Protein AF-A0A971NL14-F1 (afdb_monomer_lite)

Radius of gyration: 22.17 Å; chains: 1; bounding box: 62×52×53 Å

Foldseek 3Di:
DEEDQEPQSLVVLLVQQQVQAQDPVNLVVCVVVVVDDPVVSVLRNLEGPDAAEYAYLADRHPQDDPPPCVVSVVSCVSHVHHYFHNKAWDDDDQFKTKIKGWDDDDPVLVVVCVVPVDHDDTDIDIDMGGHNDYHYPRFDAAACPVVVVCVPPPDDDDDAEVNVPPHDPVRRVVRVVVVVVVD

Structure (mmCIF, N/CA/C/O backbone):
data_AF-A0A971NL14-F1
#
_entry.id   AF-A0A971NL14-F1
#
loop_
_atom_site.group_PDB
_atom_site.id
_atom_site.type_symbol
_atom_site.label_atom_id
_atom_site.label_alt_id
_atom_site.label_comp_id
_atom_site.label_asym_id
_atom_site.label_entity_id
_atom_site.label_seq_id
_atom_site.pdbx_PDB_ins_code
_atom_site.Cartn_x
_atom_site.Cartn_y
_atom_site.Cartn_z
_atom_site.occupancy
_atom_site.B_iso_or_equiv
_atom_site.auth_seq_id
_atom_site.auth_comp_id
_atom_site.auth_asym_id
_atom_site.auth_atom_id
_atom_site.pdbx_PDB_model_num
ATOM 1 N N . LEU A 1 1 ? -2.026 1.172 -10.550 1.00 96.62 1 LEU A N 1
ATOM 2 C CA . LEU A 1 1 ? -1.479 2.117 -9.548 1.00 96.62 1 LEU A CA 1
ATOM 3 C C . LEU A 1 1 ? -2.167 1.881 -8.210 1.00 96.62 1 LEU A C 1
ATOM 5 O O . LEU A 1 1 ? -3.388 1.822 -8.180 1.00 96.62 1 LEU A O 1
ATOM 9 N N . VAL A 1 2 ? -1.407 1.748 -7.126 1.00 98.25 2 VAL A N 1
ATOM 10 C CA . VAL A 1 2 ? -1.927 1.683 -5.753 1.00 98.25 2 VAL A CA 1
ATOM 11 C C . VAL A 1 2 ? -1.755 3.055 -5.099 1.00 98.25 2 VAL A C 1
ATOM 13 O O . VAL A 1 2 ? -0.657 3.611 -5.122 1.00 98.25 2 VAL A O 1
ATOM 16 N N . ILE A 1 3 ? -2.834 3.616 -4.555 1.00 97.94 3 ILE A N 1
ATOM 17 C CA . ILE A 1 3 ? -2.839 4.897 -3.840 1.00 97.94 3 ILE A CA 1
ATOM 18 C C . ILE A 1 3 ? -2.920 4.603 -2.344 1.00 97.94 3 ILE A C 1
ATOM 20 O O . ILE A 1 3 ? -3.871 3.976 -1.896 1.00 97.94 3 ILE A O 1
ATOM 24 N N . GLY A 1 4 ? -1.947 5.082 -1.580 1.00 97.56 4 GLY A N 1
ATOM 25 C CA . GLY A 1 4 ? -1.701 4.689 -0.198 1.00 97.56 4 GLY A CA 1
ATOM 26 C C . GLY A 1 4 ? -0.532 3.711 -0.135 1.00 97.56 4 GLY A C 1
ATOM 27 O O . GLY A 1 4 ? -0.540 2.656 -0.760 1.00 97.56 4 GLY A O 1
ATOM 28 N N . GLY A 1 5 ? 0.502 4.084 0.605 1.00 97.12 5 GLY A N 1
ATOM 29 C CA . GLY A 1 5 ? 1.757 3.363 0.787 1.00 97.12 5 GLY A CA 1
ATOM 30 C C . GLY A 1 5 ? 1.994 2.949 2.235 1.00 97.12 5 GLY A C 1
ATOM 31 O O . GLY A 1 5 ? 3.132 2.648 2.595 1.00 97.12 5 GLY A O 1
ATOM 32 N N . GLY A 1 6 ? 0.946 2.914 3.060 1.00 96.12 6 GLY A N 1
ATOM 33 C CA . GLY A 1 6 ? 0.963 2.227 4.352 1.00 96.12 6 GLY A CA 1
ATOM 34 C C . GLY A 1 6 ? 0.987 0.696 4.208 1.00 96.12 6 GLY A C 1
ATOM 35 O O . GLY A 1 6 ? 1.157 0.193 3.091 1.00 96.12 6 GLY A O 1
ATOM 36 N N . PRO A 1 7 ? 0.802 -0.064 5.306 1.00 95.75 7 PRO A N 1
ATOM 37 C CA . PRO A 1 7 ? 0.858 -1.526 5.284 1.00 95.75 7 PRO A CA 1
ATOM 38 C C . PRO A 1 7 ? -0.058 -2.159 4.237 1.00 95.75 7 PRO A C 1
ATOM 40 O O . PRO A 1 7 ? 0.424 -2.856 3.346 1.00 95.75 7 PRO A O 1
ATOM 43 N N . VAL A 1 8 ? -1.344 -1.795 4.253 1.00 96.75 8 VAL A N 1
ATOM 44 C CA . VAL A 1 8 ? -2.355 -2.315 3.318 1.00 96.75 8 VAL A CA 1
ATOM 45 C C . VAL A 1 8 ? -1.966 -2.058 1.863 1.00 96.75 8 VAL A C 1
ATOM 47 O O . VAL A 1 8 ? -2.035 -2.960 1.033 1.00 96.75 8 VAL A O 1
ATOM 50 N N . GLY A 1 9 ? -1.528 -0.843 1.530 1.00 98.00 9 GLY A N 1
ATOM 51 C CA . GLY A 1 9 ? -1.143 -0.499 0.162 1.00 98.00 9 GLY A CA 1
ATOM 52 C C . GLY A 1 9 ? 0.118 -1.224 -0.311 1.00 98.00 9 GLY A C 1
ATOM 53 O O . GLY A 1 9 ? 0.180 -1.697 -1.446 1.00 98.00 9 GLY A O 1
ATOM 54 N N . CYS A 1 10 ? 1.104 -1.376 0.573 1.00 98.12 10 CYS A N 1
ATOM 55 C CA . CYS A 1 10 ? 2.331 -2.112 0.286 1.00 98.12 10 CYS A CA 1
ATOM 56 C C . CYS A 1 10 ? 2.077 -3.616 0.088 1.00 98.12 10 CYS A C 1
ATOM 58 O O . CYS A 1 10 ? 2.583 -4.196 -0.872 1.00 98.12 10 CYS A O 1
ATOM 60 N N . GLU A 1 11 ? 1.264 -4.234 0.945 1.00 97.75 11 GLU A N 1
ATOM 61 C CA . GLU A 1 11 ? 0.856 -5.640 0.824 1.00 97.75 11 GLU A CA 1
ATOM 62 C C . GLU A 1 11 ? -0.023 -5.870 -0.405 1.00 97.75 11 GLU A C 1
ATOM 64 O O . GLU A 1 11 ? 0.167 -6.845 -1.127 1.00 97.75 1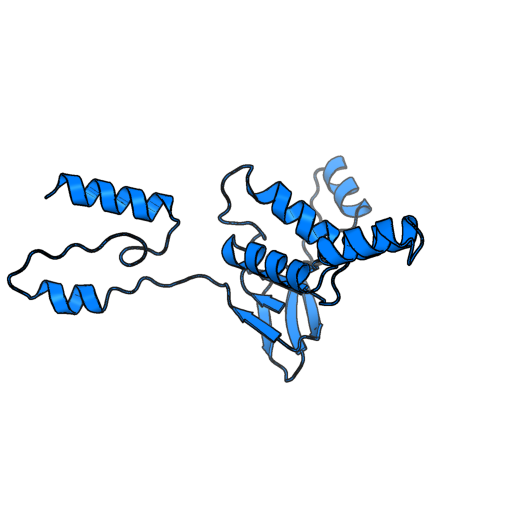1 GLU A O 1
ATOM 69 N N . THR A 1 12 ? -0.922 -4.933 -0.717 1.00 98.25 12 THR A N 1
ATOM 70 C CA . THR A 1 12 ? -1.730 -4.992 -1.941 1.00 98.25 12 THR A CA 1
ATOM 71 C C . THR A 1 12 ? -0.843 -4.942 -3.181 1.00 98.25 12 THR A C 1
ATOM 73 O O . THR A 1 12 ? -1.029 -5.724 -4.112 1.00 98.25 12 THR A O 1
ATOM 76 N N . ALA A 1 13 ? 0.163 -4.065 -3.205 1.00 98.25 13 ALA A N 1
ATOM 77 C CA . ALA A 1 13 ? 1.120 -4.018 -4.304 1.00 98.25 13 ALA A CA 1
ATOM 78 C C . ALA A 1 13 ? 1.925 -5.322 -4.425 1.00 98.25 13 ALA A C 1
ATOM 80 O O . ALA A 1 13 ? 2.097 -5.814 -5.539 1.00 98.25 13 ALA A O 1
ATOM 81 N N . GLN A 1 14 ? 2.371 -5.897 -3.300 1.00 97.50 14 GLN A N 1
ATOM 82 C CA . GLN A 1 14 ? 3.078 -7.181 -3.272 1.00 97.50 14 GLN A CA 1
ATOM 83 C C . GLN A 1 14 ? 2.195 -8.320 -3.798 1.00 97.50 14 GLN A C 1
ATOM 85 O O . GLN A 1 14 ? 2.627 -9.116 -4.629 1.00 97.50 14 GLN A O 1
ATOM 90 N N . TYR A 1 15 ? 0.936 -8.364 -3.366 1.00 97.31 15 TYR A N 1
ATOM 91 C CA . TYR A 1 15 ? -0.046 -9.326 -3.847 1.00 97.31 15 TYR A CA 1
ATOM 92 C C . TYR A 1 15 ? -0.224 -9.232 -5.366 1.00 97.31 15 TYR A C 1
ATOM 94 O O . TYR A 1 15 ? -0.143 -10.244 -6.057 1.00 97.31 15 TYR A O 1
ATOM 102 N N . LEU A 1 16 ? -0.401 -8.019 -5.902 1.00 97.06 16 LEU A N 1
ATOM 103 C CA . LEU A 1 16 ? -0.583 -7.806 -7.339 1.00 97.06 16 LEU A CA 1
ATOM 104 C C . LEU A 1 16 ? 0.626 -8.268 -8.158 1.00 97.06 16 LEU A C 1
ATOM 106 O O . LEU A 1 16 ? 0.442 -8.860 -9.221 1.00 97.06 16 LEU A O 1
ATOM 110 N N . VAL A 1 17 ? 1.855 -8.014 -7.691 1.00 96.44 17 VAL A N 1
ATOM 111 C CA . VAL A 1 17 ? 3.042 -8.486 -8.422 1.00 96.44 17 VAL A CA 1
ATOM 112 C C . VAL A 1 17 ? 3.199 -10.000 -8.346 1.00 96.44 17 VAL A C 1
ATOM 114 O O . VAL A 1 17 ? 3.565 -10.592 -9.357 1.00 96.44 17 VAL A O 1
ATOM 117 N N . HIS A 1 18 ? 2.871 -10.622 -7.208 1.00 94.38 18 HIS A N 1
ATOM 118 C CA . HIS A 1 18 ? 2.909 -12.076 -7.020 1.00 94.38 18 HIS A CA 1
ATOM 119 C C . HIS A 1 18 ? 1.869 -12.816 -7.848 1.00 94.38 18 HIS A C 1
ATOM 121 O O . HIS A 1 18 ? 2.182 -13.845 -8.439 1.00 94.38 18 HIS A O 1
ATOM 127 N N . GLU A 1 19 ? 0.648 -12.291 -7.914 1.00 94.38 19 GLU A N 1
ATOM 128 C CA . GLU A 1 19 ? -0.429 -12.873 -8.717 1.00 94.38 19 GLU A CA 1
ATOM 129 C C . GLU A 1 19 ? -0.053 -12.926 -10.201 1.00 94.38 19 GLU A C 1
ATOM 131 O O . GLU A 1 19 ? -0.384 -13.882 -10.894 1.00 94.38 19 GLU A O 1
ATOM 136 N N . ALA A 1 20 ? 0.717 -11.941 -10.664 1.00 92.62 20 ALA A N 1
ATOM 137 C CA . ALA A 1 20 ? 1.246 -11.887 -12.018 1.00 92.62 20 ALA A CA 1
ATOM 138 C C . ALA A 1 20 ? 2.721 -12.310 -12.130 1.00 92.62 20 ALA A C 1
ATOM 140 O O . ALA A 1 20 ? 3.373 -11.955 -13.111 1.00 92.62 20 ALA A O 1
ATOM 141 N N . ALA A 1 21 ? 3.271 -13.027 -11.151 1.00 93.25 21 ALA A N 1
ATOM 142 C CA . ALA A 1 21 ? 4.599 -13.631 -11.239 1.00 93.25 21 ALA A CA 1
ATOM 143 C C . ALA A 1 21 ? 4.493 -15.120 -11.602 1.00 93.25 21 ALA A C 1
ATOM 145 O O . ALA A 1 21 ? 3.413 -15.715 -11.610 1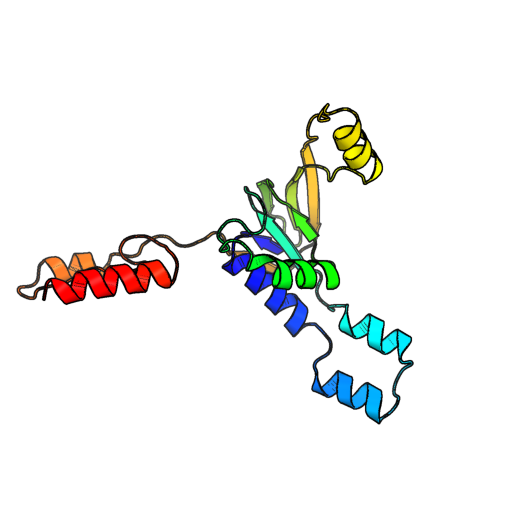.00 93.25 21 ALA A O 1
ATOM 146 N N . VAL A 1 22 ? 5.630 -15.749 -11.904 1.00 92.69 22 VAL A N 1
ATOM 147 C CA . VAL A 1 22 ? 5.679 -17.203 -12.092 1.00 92.69 22 VAL A CA 1
ATOM 148 C C . VAL A 1 22 ? 5.310 -17.904 -10.784 1.00 92.69 22 VAL A C 1
ATOM 150 O O . VAL A 1 22 ? 5.938 -17.681 -9.749 1.00 92.69 22 VAL A O 1
ATOM 153 N N . SER A 1 23 ? 4.301 -18.775 -10.832 1.00 91.31 23 SER A N 1
ATOM 154 C CA . SER A 1 23 ? 3.868 -19.537 -9.661 1.00 91.31 23 SER A CA 1
ATOM 155 C C . SER A 1 23 ? 4.901 -20.603 -9.260 1.00 91.31 23 SER A C 1
ATOM 157 O O . SER A 1 23 ? 5.657 -21.085 -10.111 1.00 91.31 23 SER A O 1
ATOM 159 N N . PRO A 1 24 ? 4.921 -21.036 -7.984 1.00 92.00 24 PRO A N 1
ATOM 160 C CA . PRO A 1 24 ? 5.844 -22.073 -7.521 1.00 92.00 24 PRO A CA 1
ATOM 161 C C . PRO A 1 24 ? 5.771 -23.380 -8.327 1.00 92.00 24 PRO A C 1
ATOM 163 O O . PRO A 1 24 ? 6.807 -23.973 -8.625 1.00 92.00 24 PRO A O 1
ATOM 166 N N . ASP A 1 25 ? 4.569 -23.799 -8.732 1.00 94.00 25 ASP A N 1
ATOM 167 C CA . ASP A 1 25 ? 4.369 -25.025 -9.512 1.00 94.00 25 ASP A CA 1
ATOM 168 C C . ASP A 1 25 ? 4.918 -24.895 -10.935 1.00 94.00 25 ASP A C 1
ATOM 170 O O . ASP A 1 25 ? 5.571 -25.811 -11.438 1.00 94.00 25 ASP A O 1
ATOM 174 N N . VAL A 1 26 ? 4.714 -23.737 -11.577 1.00 92.50 26 VAL A N 1
ATOM 175 C CA . VAL A 1 26 ? 5.291 -23.460 -12.900 1.00 92.50 26 VAL A CA 1
ATOM 176 C C . VAL A 1 26 ? 6.810 -23.394 -12.799 1.00 92.50 26 VAL A C 1
ATOM 178 O O . VAL A 1 26 ? 7.498 -24.001 -13.613 1.00 92.50 26 VAL A O 1
ATOM 181 N N . PHE A 1 27 ? 7.355 -22.749 -11.770 1.00 93.19 27 PHE A N 1
ATOM 182 C CA . PHE A 1 27 ? 8.796 -22.720 -11.529 1.00 93.19 27 PHE A CA 1
ATOM 183 C C . PHE A 1 27 ? 9.385 -24.132 -11.353 1.00 93.19 27 PHE A C 1
ATOM 185 O O . PHE A 1 27 ? 10.375 -24.481 -12.002 1.00 93.19 27 PHE A O 1
ATOM 192 N N . ALA A 1 28 ? 8.751 -24.981 -10.536 1.00 94.12 28 ALA A N 1
ATOM 193 C CA . ALA A 1 28 ? 9.161 -26.372 -10.351 1.00 94.12 28 ALA A CA 1
ATOM 194 C C . ALA A 1 28 ? 9.077 -27.170 -11.664 1.00 94.12 28 ALA A C 1
ATOM 196 O O . ALA A 1 28 ? 9.988 -27.935 -12.000 1.00 94.12 28 ALA A O 1
ATOM 197 N N . PHE A 1 29 ? 8.020 -26.962 -12.449 1.00 95.12 29 PHE A N 1
ATOM 198 C CA . PHE A 1 29 ? 7.887 -27.551 -13.775 1.00 95.12 29 PHE A CA 1
ATOM 199 C C . PHE A 1 29 ? 9.032 -27.123 -14.707 1.00 95.12 29 PHE A C 1
ATOM 201 O O . PHE A 1 29 ? 9.678 -27.982 -15.305 1.00 95.12 29 PHE A O 1
ATOM 208 N N . MET A 1 30 ? 9.351 -25.826 -14.783 1.00 94.75 30 MET A N 1
ATOM 209 C CA . MET A 1 30 ? 10.415 -25.310 -15.655 1.00 94.75 30 MET A CA 1
ATOM 210 C C . MET A 1 30 ? 11.779 -25.920 -15.322 1.00 94.75 30 MET A C 1
ATOM 212 O O . MET A 1 30 ? 12.521 -26.307 -16.226 1.00 94.75 30 MET A O 1
ATOM 216 N N . LEU A 1 31 ? 12.088 -26.073 -14.030 1.00 94.19 31 LEU A N 1
ATOM 217 C CA . LEU A 1 31 ? 13.325 -26.710 -13.575 1.00 94.19 31 LEU A CA 1
ATOM 218 C C . LEU A 1 31 ? 13.361 -28.213 -13.875 1.00 94.19 31 LEU A C 1
ATOM 220 O O . LEU A 1 31 ? 14.379 -28.726 -14.342 1.00 94.19 31 LEU A O 1
ATOM 224 N N . THR A 1 32 ? 12.265 -28.929 -13.611 1.00 95.81 32 THR A N 1
ATOM 225 C CA . THR A 1 32 ? 12.212 -30.391 -13.792 1.00 95.81 32 THR A CA 1
ATOM 226 C C . THR A 1 32 ? 12.235 -30.787 -15.263 1.00 95.81 32 THR A C 1
ATOM 228 O O . THR A 1 32 ? 12.930 -31.735 -15.627 1.00 95.81 32 THR A O 1
ATOM 231 N N . GLN A 1 33 ? 11.525 -30.043 -16.114 1.00 96.62 33 GLN A N 1
ATOM 232 C CA . GLN A 1 33 ? 11.457 -30.297 -17.553 1.00 96.62 33 GLN A CA 1
ATOM 233 C C . GLN A 1 33 ? 12.566 -29.602 -18.346 1.00 96.62 33 GLN A C 1
ATOM 235 O O . GLN A 1 33 ? 12.707 -29.865 -19.538 1.00 96.62 33 GLN A O 1
ATOM 240 N N . ARG A 1 34 ? 13.361 -28.733 -17.703 1.00 94.50 34 ARG A N 1
ATOM 241 C CA . ARG A 1 34 ? 14.398 -27.908 -18.346 1.00 94.50 34 ARG A CA 1
ATOM 242 C C . ARG A 1 34 ? 13.846 -27.120 -19.536 1.00 94.50 34 ARG A C 1
ATOM 244 O O . ARG A 1 34 ? 14.447 -27.104 -20.608 1.00 94.50 34 ARG A O 1
ATOM 251 N N . SER A 1 35 ? 12.681 -26.499 -19.353 1.00 93.06 35 SER A N 1
ATOM 252 C CA . SER A 1 35 ? 11.986 -25.788 -20.432 1.00 93.06 35 SER A CA 1
ATOM 253 C C . SER A 1 35 ? 12.708 -24.512 -20.877 1.00 93.06 35 SER A C 1
ATOM 255 O O . SER A 1 35 ? 12.480 -24.048 -21.984 1.00 93.06 35 SER A O 1
ATOM 257 N N . GLU A 1 36 ? 13.557 -23.951 -20.014 1.00 93.06 36 GLU A N 1
ATOM 258 C CA . GLU A 1 36 ? 14.349 -22.739 -20.234 1.00 93.06 36 GLU A CA 1
ATOM 259 C C . GLU A 1 36 ? 15.724 -22.873 -19.559 1.00 93.06 36 GLU A C 1
ATOM 261 O O . GLU A 1 36 ? 15.977 -23.815 -18.799 1.00 93.06 36 GLU A O 1
ATOM 266 N N . THR A 1 37 ? 16.632 -21.924 -19.807 1.00 94.06 37 THR A N 1
ATOM 267 C CA . THR A 1 37 ? 17.915 -21.873 -19.088 1.00 94.06 37 THR A CA 1
ATOM 268 C C . THR A 1 37 ? 17.713 -21.454 -17.629 1.00 94.06 37 THR A C 1
ATOM 270 O O . THR A 1 37 ? 16.821 -20.670 -17.313 1.00 94.06 37 THR A O 1
ATOM 273 N N . ASN A 1 38 ? 18.586 -21.909 -16.722 1.00 90.88 38 ASN A N 1
ATOM 274 C CA . ASN A 1 38 ? 18.538 -21.487 -15.313 1.00 90.88 38 ASN A CA 1
ATOM 275 C C . ASN A 1 38 ? 18.627 -19.959 -15.152 1.00 90.88 38 ASN A C 1
ATOM 277 O O . ASN A 1 38 ? 18.036 -19.402 -14.231 1.00 90.88 38 ASN A O 1
ATOM 281 N N . GLU A 1 39 ? 19.350 -19.284 -16.050 1.00 92.81 39 GLU A N 1
ATOM 282 C CA . GLU A 1 39 ? 19.446 -17.825 -16.072 1.00 92.81 39 GLU A CA 1
ATOM 283 C C . GLU A 1 39 ? 18.105 -17.178 -16.442 1.00 92.81 39 GLU A C 1
ATOM 285 O O . GLU A 1 39 ? 17.640 -16.290 -15.729 1.00 92.81 39 GLU A O 1
ATOM 290 N N . ALA A 1 40 ? 17.447 -17.655 -17.503 1.00 91.38 40 ALA A N 1
ATOM 291 C CA . ALA A 1 40 ? 16.131 -17.166 -17.907 1.00 91.38 40 ALA A CA 1
ATOM 292 C C . ALA A 1 40 ? 15.073 -17.430 -16.825 1.00 91.38 40 ALA A C 1
ATOM 294 O O . ALA A 1 40 ? 14.290 -16.540 -16.496 1.00 91.38 40 ALA A O 1
ATOM 295 N N . ILE A 1 41 ? 15.097 -18.615 -16.209 1.00 91.31 41 ILE A N 1
ATOM 296 C CA . ILE A 1 41 ? 14.213 -18.968 -15.092 1.00 91.31 41 ILE A CA 1
ATOM 297 C C . ILE A 1 41 ? 14.438 -18.018 -13.908 1.00 91.31 41 ILE A C 1
ATOM 299 O O . ILE A 1 41 ? 13.472 -17.493 -13.361 1.00 91.31 41 ILE A O 1
ATOM 303 N N . GLY A 1 42 ? 15.694 -17.743 -13.540 1.00 88.00 42 GLY A N 1
ATOM 304 C CA . GLY A 1 42 ? 16.016 -16.782 -12.481 1.00 88.00 42 GLY A CA 1
ATOM 305 C C . GLY A 1 42 ? 15.443 -15.391 -12.761 1.00 88.00 42 GLY A C 1
ATOM 306 O O . GLY A 1 42 ? 14.825 -14.792 -11.888 1.00 88.00 42 GLY A O 1
ATOM 307 N N . GLN A 1 43 ? 15.553 -14.911 -14.004 1.00 88.44 43 GLN A N 1
ATOM 308 C CA . GLN A 1 43 ? 14.976 -13.623 -14.401 1.00 88.44 43 GLN A CA 1
ATOM 309 C C . GLN A 1 43 ? 13.444 -13.596 -14.346 1.00 88.44 43 GLN A C 1
ATOM 311 O O . GLN A 1 43 ? 12.871 -12.534 -14.111 1.00 88.44 43 GLN A O 1
ATOM 316 N N . LEU A 1 44 ? 12.775 -14.722 -14.601 1.00 89.12 44 LEU A N 1
ATOM 317 C CA . LEU A 1 44 ? 11.314 -14.809 -14.566 1.00 89.12 44 LEU A CA 1
ATOM 318 C C . LEU A 1 44 ? 10.759 -14.773 -13.139 1.00 89.12 44 LEU A C 1
ATOM 320 O O . LEU A 1 44 ? 9.692 -14.208 -12.925 1.00 89.12 44 LEU A O 1
ATOM 324 N N . VAL A 1 45 ? 11.484 -15.326 -12.164 1.00 87.62 45 VAL A N 1
ATOM 325 C CA . VAL A 1 45 ? 11.079 -15.305 -10.745 1.00 87.62 45 VAL A CA 1
ATOM 326 C C . VAL A 1 45 ? 11.110 -13.891 -10.159 1.00 87.62 45 VAL A C 1
ATOM 328 O O . VAL A 1 45 ? 10.355 -13.589 -9.236 1.00 87.62 45 VAL A O 1
ATOM 331 N N . ASP A 1 46 ? 11.953 -13.016 -10.705 1.00 89.75 46 ASP A N 1
ATOM 332 C CA . ASP A 1 46 ? 12.107 -11.622 -10.273 1.00 89.75 46 ASP A CA 1
ATOM 333 C C . ASP A 1 46 ? 11.245 -10.637 -11.079 1.00 89.75 46 ASP A C 1
ATOM 335 O O . ASP A 1 46 ? 11.359 -9.424 -10.910 1.00 89.75 46 ASP A O 1
ATOM 339 N N . LYS A 1 47 ? 10.377 -11.125 -11.972 1.00 90.44 47 LYS A N 1
ATOM 340 C CA . LYS A 1 47 ? 9.532 -10.283 -12.823 1.00 90.44 47 LYS A CA 1
ATOM 341 C C . LYS A 1 47 ? 8.057 -10.565 -12.596 1.00 90.44 47 LYS A C 1
ATOM 343 O O . LYS A 1 47 ? 7.641 -11.692 -12.351 1.00 90.44 47 LYS A O 1
ATOM 348 N N . SER A 1 48 ? 7.270 -9.507 -12.735 1.00 92.06 48 SER A N 1
ATOM 349 C CA . SER A 1 48 ? 5.819 -9.582 -12.826 1.00 92.06 48 SER A CA 1
ATOM 350 C C . SER A 1 48 ? 5.385 -9.150 -14.221 1.00 92.06 48 SER A C 1
ATOM 352 O O . SER A 1 48 ? 5.976 -8.241 -14.807 1.00 92.06 48 SER A O 1
ATOM 354 N N . TYR A 1 49 ? 4.338 -9.774 -14.755 1.00 91.25 49 TYR A N 1
ATOM 355 C CA . TYR A 1 49 ? 3.710 -9.331 -16.003 1.00 91.25 49 TYR A CA 1
ATOM 356 C C . TYR A 1 49 ? 2.856 -8.065 -15.809 1.00 91.25 49 TYR A C 1
ATOM 358 O O . TYR A 1 49 ? 2.403 -7.474 -16.789 1.00 91.25 49 TYR A O 1
ATOM 366 N N . ARG A 1 50 ? 2.642 -7.627 -14.559 1.00 93.31 50 ARG A N 1
ATOM 367 C CA . ARG A 1 50 ? 1.995 -6.354 -14.218 1.00 93.31 50 ARG A CA 1
ATOM 368 C C . ARG A 1 50 ? 3.044 -5.302 -13.866 1.00 93.31 50 ARG A C 1
ATOM 370 O O . ARG A 1 50 ? 3.946 -5.547 -13.070 1.00 93.31 50 ARG A O 1
ATOM 377 N N . ASN A 1 51 ? 2.854 -4.087 -14.374 1.00 95.19 51 ASN A N 1
ATOM 378 C CA . ASN A 1 51 ? 3.600 -2.919 -13.915 1.00 95.19 51 ASN A CA 1
ATOM 379 C C . ASN A 1 51 ? 2.855 -2.281 -12.739 1.00 95.19 51 ASN A C 1
ATOM 381 O O . ASN A 1 51 ? 1.795 -1.677 -12.914 1.00 95.19 51 ASN A O 1
ATOM 385 N N . VAL A 1 52 ? 3.399 -2.425 -11.532 1.00 97.56 52 VAL A N 1
ATOM 386 C CA . VAL A 1 52 ? 2.792 -1.887 -10.310 1.00 97.56 52 VAL A CA 1
ATOM 387 C C . VAL A 1 52 ? 3.572 -0.665 -9.834 1.00 97.56 52 VAL A C 1
ATOM 389 O O . VAL A 1 52 ? 4.801 -0.628 -9.850 1.00 97.56 52 VAL A O 1
ATOM 392 N N . ALA A 1 53 ? 2.831 0.348 -9.396 1.00 97.56 53 ALA A N 1
ATOM 393 C CA . ALA A 1 53 ? 3.359 1.556 -8.785 1.00 97.56 53 ALA A CA 1
ATOM 394 C C . ALA A 1 53 ? 2.580 1.868 -7.506 1.00 97.56 53 ALA A C 1
ATOM 396 O O . ALA A 1 53 ? 1.376 1.604 -7.456 1.00 97.56 53 ALA A O 1
ATOM 397 N N . ILE A 1 54 ? 3.251 2.455 -6.517 1.00 98.25 54 ILE A N 1
ATOM 398 C CA . ILE A 1 54 ? 2.666 2.912 -5.253 1.00 98.25 54 ILE A CA 1
ATOM 399 C C . ILE A 1 54 ? 2.855 4.423 -5.143 1.00 98.25 54 ILE A C 1
ATOM 401 O O . ILE A 1 54 ? 3.969 4.921 -5.311 1.00 98.25 54 ILE A O 1
ATOM 405 N N . LEU A 1 55 ? 1.781 5.139 -4.833 1.00 97.75 55 LEU A N 1
ATOM 406 C CA . LEU A 1 55 ? 1.776 6.569 -4.547 1.00 97.75 55 LEU A CA 1
ATOM 407 C C . LEU A 1 55 ? 1.317 6.802 -3.112 1.00 97.75 55 LEU A C 1
ATOM 409 O O . LEU A 1 55 ? 0.292 6.265 -2.708 1.00 97.75 55 LEU A O 1
ATOM 413 N N . ASP A 1 56 ? 2.021 7.651 -2.373 1.00 97.56 56 ASP A N 1
ATOM 414 C CA . ASP A 1 56 ? 1.579 8.113 -1.057 1.00 97.56 56 ASP A CA 1
ATOM 415 C C . ASP A 1 56 ? 1.975 9.579 -0.846 1.00 97.56 56 ASP A C 1
ATOM 417 O O . ASP A 1 56 ? 2.983 10.041 -1.381 1.00 97.56 56 ASP A O 1
ATOM 421 N N . THR A 1 57 ? 1.195 10.304 -0.050 1.00 96.44 57 THR A N 1
ATOM 422 C CA . THR A 1 57 ? 1.479 11.673 0.397 1.00 96.44 57 THR A CA 1
ATOM 423 C C . THR A 1 57 ? 2.537 11.713 1.502 1.00 96.44 57 THR A C 1
ATOM 425 O O . THR A 1 57 ? 3.117 12.770 1.762 1.00 96.44 57 THR A O 1
ATOM 428 N N . VAL A 1 58 ? 2.847 10.569 2.119 1.00 95.12 58 VAL A N 1
ATOM 429 C CA . VAL A 1 58 ? 3.933 10.408 3.094 1.00 95.12 58 VAL A CA 1
ATOM 430 C C . VAL A 1 58 ? 5.020 9.451 2.588 1.00 95.12 58 VAL A C 1
ATOM 432 O O . VAL A 1 58 ? 5.070 9.067 1.417 1.00 95.12 58 VAL A O 1
ATOM 435 N N . LYS A 1 59 ? 5.960 9.086 3.467 1.00 95.06 59 LYS A N 1
ATOM 436 C CA . LYS A 1 59 ? 6.973 8.072 3.169 1.00 95.06 59 LYS A CA 1
ATOM 437 C C . LYS A 1 59 ? 6.300 6.703 3.009 1.00 95.06 59 LYS A C 1
ATOM 439 O O . LYS A 1 59 ? 5.579 6.270 3.904 1.00 95.06 59 LYS A O 1
ATOM 444 N N . ILE A 1 60 ? 6.617 5.990 1.929 1.00 96.81 60 ILE A N 1
ATOM 445 C CA . ILE A 1 60 ? 6.178 4.599 1.732 1.00 96.81 60 ILE A CA 1
ATOM 446 C C . ILE A 1 60 ? 6.673 3.717 2.886 1.00 96.81 60 ILE A C 1
ATOM 448 O O . ILE A 1 60 ? 7.838 3.792 3.289 1.00 96.81 60 ILE A O 1
ATOM 452 N N . GLY A 1 61 ? 5.778 2.889 3.414 1.00 95.31 61 GLY A N 1
ATOM 453 C CA . GLY A 1 61 ? 6.001 2.051 4.584 1.00 95.31 61 GLY A CA 1
ATOM 454 C C . GLY A 1 61 ? 5.717 2.740 5.921 1.00 95.31 61 GLY A C 1
ATOM 455 O O . GLY A 1 61 ? 6.030 2.176 6.968 1.00 95.31 61 GLY A O 1
ATOM 456 N N . THR A 1 62 ? 5.151 3.950 5.925 1.00 94.44 62 THR A N 1
ATOM 457 C CA . THR A 1 62 ? 4.642 4.561 7.164 1.00 94.44 62 THR A CA 1
ATOM 458 C C . THR A 1 62 ? 3.500 3.705 7.717 1.00 94.44 62 THR A C 1
ATOM 460 O O . THR A 1 62 ? 2.603 3.332 6.973 1.00 94.44 62 THR A O 1
ATOM 463 N N . GLY A 1 63 ? 3.540 3.376 9.010 1.00 91.44 63 GLY A N 1
ATOM 464 C CA . GLY A 1 63 ? 2.542 2.525 9.676 1.00 91.44 63 GLY A CA 1
ATOM 465 C C . GLY A 1 63 ? 2.982 1.076 9.905 1.00 91.44 63 GLY A C 1
ATOM 466 O O . GLY A 1 63 ? 2.328 0.368 10.663 1.00 91.44 63 GLY A O 1
ATOM 467 N N . PHE A 1 64 ? 4.100 0.635 9.321 1.00 93.31 64 PHE A N 1
ATOM 468 C CA . PHE A 1 64 ? 4.721 -0.626 9.733 1.00 93.31 64 PHE A CA 1
ATOM 469 C C . PHE A 1 64 ? 5.401 -0.490 11.095 1.00 93.31 64 PHE A C 1
ATOM 471 O O . PHE A 1 64 ? 6.011 0.537 11.406 1.00 93.31 64 PHE A O 1
ATOM 478 N N . GLU A 1 65 ? 5.376 -1.575 11.864 1.00 90.94 65 GLU A N 1
ATOM 479 C CA . GLU A 1 65 ? 6.206 -1.712 13.056 1.00 90.94 65 GLU A CA 1
ATOM 480 C C . GLU A 1 65 ? 7.701 -1.659 12.709 1.00 90.94 65 GLU A C 1
ATOM 482 O O . GLU A 1 65 ? 8.155 -2.010 11.610 1.00 90.94 65 GLU A O 1
ATOM 487 N N . GLN A 1 66 ? 8.505 -1.201 13.665 1.00 89.56 66 GLN A N 1
ATOM 488 C CA . GLN A 1 66 ? 9.935 -1.056 13.448 1.00 89.56 66 GLN A CA 1
ATOM 489 C C . GLN A 1 66 ? 10.575 -2.415 13.136 1.00 89.56 66 GLN A C 1
ATOM 491 O O . GLN A 1 66 ? 10.539 -3.343 13.934 1.00 89.56 66 GLN A O 1
ATOM 496 N N . GLY A 1 67 ? 11.212 -2.510 11.967 1.00 90.88 67 GLY A N 1
ATOM 497 C CA . GLY A 1 67 ? 11.924 -3.716 11.546 1.00 90.88 67 GLY A CA 1
ATOM 498 C C . GLY A 1 67 ? 11.069 -4.763 10.829 1.00 90.88 67 GLY A C 1
ATOM 499 O O . GLY A 1 67 ? 11.632 -5.761 10.389 1.00 90.88 67 GLY A O 1
ATOM 500 N N . THR A 1 68 ? 9.767 -4.541 10.628 1.00 92.81 68 THR A N 1
ATOM 501 C CA . THR A 1 68 ? 8.898 -5.517 9.941 1.00 92.81 68 THR A CA 1
ATOM 502 C C . THR A 1 68 ? 8.722 -5.231 8.450 1.00 92.81 68 THR A C 1
ATOM 504 O O . THR A 1 68 ? 8.502 -6.153 7.674 1.00 92.81 68 THR A O 1
ATOM 507 N N . ALA A 1 69 ? 8.908 -3.981 8.010 1.00 95.19 69 ALA A N 1
ATOM 508 C CA . ALA A 1 69 ? 8.686 -3.589 6.613 1.00 95.19 69 ALA A CA 1
ATOM 509 C C . ALA A 1 69 ? 9.736 -4.121 5.616 1.00 95.19 69 ALA A C 1
ATOM 511 O O . ALA A 1 69 ? 9.452 -4.256 4.428 1.00 95.19 69 ALA A O 1
ATOM 512 N N . TRP A 1 70 ? 10.979 -4.366 6.052 1.00 95.75 70 TRP A N 1
ATOM 513 C CA . TRP A 1 70 ? 12.101 -4.588 5.127 1.00 95.75 70 TRP A CA 1
ATOM 514 C C . TRP A 1 70 ? 11.965 -5.812 4.202 1.00 95.75 70 TRP A C 1
ATOM 516 O O . TRP A 1 70 ? 12.396 -5.679 3.055 1.00 95.75 70 TRP A O 1
ATOM 526 N N . PRO A 1 71 ? 11.394 -6.972 4.609 1.00 96.31 71 PRO A N 1
ATOM 527 C CA . PRO A 1 71 ? 11.254 -8.115 3.710 1.00 96.31 71 PRO A CA 1
ATOM 528 C C . PRO A 1 71 ? 10.313 -7.776 2.557 1.00 96.31 71 PRO A C 1
ATOM 530 O O . PRO A 1 71 ? 10.643 -8.026 1.402 1.00 96.31 71 PRO A O 1
ATOM 533 N N . LEU A 1 72 ? 9.193 -7.124 2.876 1.00 97.25 72 LEU A N 1
ATOM 534 C CA . LEU A 1 72 ? 8.213 -6.675 1.900 1.00 97.25 72 LEU A CA 1
ATOM 535 C C . LEU A 1 72 ? 8.818 -5.622 0.967 1.00 97.25 72 LEU A C 1
ATOM 537 O O . LEU A 1 72 ? 8.699 -5.734 -0.247 1.00 97.25 72 LEU A O 1
ATOM 541 N N . MET A 1 73 ? 9.528 -4.624 1.502 1.00 97.50 73 MET A N 1
ATOM 542 C CA . MET A 1 73 ? 10.161 -3.589 0.672 1.00 97.50 73 MET A CA 1
ATOM 543 C C . MET A 1 73 ? 11.223 -4.169 -0.263 1.00 97.50 73 MET A C 1
ATOM 545 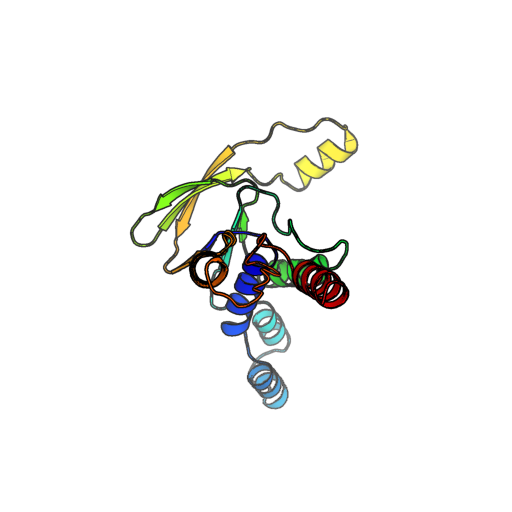O O . MET A 1 73 ? 11.266 -3.803 -1.435 1.00 97.50 73 MET A O 1
ATOM 549 N N . LYS A 1 74 ? 12.039 -5.108 0.234 1.00 96.81 74 LYS A N 1
ATOM 550 C CA . LYS A 1 74 ? 13.026 -5.831 -0.577 1.00 96.81 74 LYS A CA 1
ATOM 551 C C . LYS A 1 74 ? 12.353 -6.569 -1.731 1.00 96.81 74 LYS A C 1
ATOM 553 O O . LYS A 1 74 ? 12.896 -6.599 -2.830 1.00 96.81 74 LYS A O 1
ATOM 558 N N . ASP A 1 75 ? 11.194 -7.159 -1.481 1.00 95.56 75 ASP A N 1
ATOM 559 C CA . ASP A 1 75 ? 10.445 -7.898 -2.488 1.00 95.56 75 ASP A CA 1
ATOM 560 C C . ASP A 1 75 ? 9.803 -6.966 -3.527 1.00 95.56 75 ASP A C 1
ATOM 562 O O . ASP A 1 75 ? 9.962 -7.168 -4.728 1.00 95.56 75 ASP A O 1
ATOM 566 N N . LEU A 1 76 ? 9.196 -5.858 -3.089 1.00 97.31 76 LEU A N 1
ATOM 567 C CA . LEU A 1 76 ? 8.715 -4.806 -3.991 1.00 97.31 76 LEU A CA 1
ATOM 568 C C . LEU A 1 76 ? 9.842 -4.238 -4.869 1.00 97.31 76 LEU A C 1
ATOM 570 O O . LEU A 1 76 ? 9.610 -3.912 -6.030 1.00 97.31 76 LEU A O 1
ATOM 574 N N . ASP A 1 77 ? 11.047 -4.067 -4.322 1.00 95.69 77 ASP A N 1
ATOM 575 C CA . ASP A 1 77 ? 12.218 -3.627 -5.088 1.00 95.69 77 ASP A CA 1
ATOM 576 C C . ASP A 1 77 ? 12.683 -4.700 -6.083 1.00 95.69 77 ASP A C 1
ATOM 578 O O . ASP A 1 77 ? 13.003 -4.366 -7.223 1.00 95.69 77 ASP A O 1
ATOM 582 N N . ARG A 1 78 ? 12.667 -5.980 -5.685 1.00 94.31 78 ARG A N 1
ATOM 583 C CA . ARG A 1 78 ? 13.007 -7.126 -6.544 1.00 94.31 78 ARG A CA 1
ATOM 584 C C . ARG A 1 78 ? 12.119 -7.186 -7.787 1.00 94.31 78 ARG A C 1
ATOM 586 O O . ARG A 1 78 ? 12.651 -7.325 -8.880 1.00 94.31 78 ARG A O 1
ATOM 593 N N . TYR A 1 79 ? 10.808 -6.985 -7.630 1.00 95.50 79 TYR A N 1
ATOM 594 C CA . TYR A 1 79 ? 9.856 -6.928 -8.750 1.00 95.50 79 TYR A CA 1
ATOM 595 C C . TYR A 1 79 ? 9.828 -5.591 -9.506 1.00 95.50 79 TYR A C 1
ATOM 597 O O . TYR A 1 79 ? 9.043 -5.430 -10.439 1.00 95.50 79 TYR A O 1
ATOM 605 N N . GLY A 1 80 ? 10.644 -4.607 -9.114 1.00 94.94 80 GLY A N 1
ATOM 606 C CA . GLY A 1 80 ? 10.706 -3.313 -9.795 1.00 94.94 80 GLY A CA 1
ATOM 607 C C . GLY A 1 80 ? 9.475 -2.424 -9.586 1.00 94.94 80 GLY A C 1
ATOM 608 O O . GLY A 1 80 ? 9.173 -1.591 -10.438 1.00 94.94 80 GLY A O 1
ATOM 609 N N . VAL A 1 81 ? 8.761 -2.565 -8.463 1.00 97.25 81 VAL A N 1
ATOM 610 C CA . VAL A 1 81 ? 7.608 -1.711 -8.142 1.00 97.25 81 VAL A CA 1
ATOM 611 C C . VAL A 1 81 ? 8.063 -0.266 -7.956 1.00 97.25 81 VAL A C 1
ATOM 613 O O . VAL A 1 81 ? 8.831 0.043 -7.035 1.00 97.25 81 VAL A O 1
ATOM 616 N N . SER A 1 82 ? 7.544 0.632 -8.794 1.00 96.19 82 SER A N 1
ATOM 617 C CA . SER A 1 82 ? 7.804 2.072 -8.708 1.00 96.19 82 SER A CA 1
ATOM 618 C C . SER A 1 82 ? 7.151 2.673 -7.465 1.00 96.19 82 SER A C 1
ATOM 620 O O . SER A 1 82 ? 6.019 2.341 -7.117 1.00 96.19 82 SER A O 1
ATOM 622 N N . LYS A 1 83 ? 7.853 3.577 -6.782 1.00 96.69 83 LYS A N 1
ATOM 623 C CA . LYS A 1 83 ? 7.406 4.167 -5.513 1.00 96.69 83 LYS A CA 1
ATOM 624 C C . LYS A 1 83 ? 7.491 5.685 -5.601 1.00 96.69 83 LYS A C 1
ATOM 626 O O . LYS A 1 83 ? 8.564 6.225 -5.857 1.00 96.69 83 LYS A O 1
ATOM 631 N N . TYR A 1 84 ? 6.376 6.356 -5.344 1.00 96.69 84 TYR A N 1
ATOM 632 C CA . TYR A 1 84 ? 6.235 7.808 -5.374 1.00 96.69 84 TYR A CA 1
ATOM 633 C C . TYR A 1 84 ? 5.860 8.305 -3.966 1.00 96.69 84 TYR A C 1
ATOM 635 O O . TYR A 1 84 ? 4.683 8.544 -3.697 1.00 96.69 84 TYR A O 1
ATOM 643 N N . PRO A 1 85 ? 6.830 8.398 -3.032 1.00 96.00 85 PRO A N 1
ATOM 644 C CA . PRO A 1 85 ? 6.593 8.979 -1.714 1.00 96.00 85 PRO A CA 1
ATOM 645 C C . PRO A 1 85 ? 6.391 10.491 -1.822 1.00 96.00 85 PRO A C 1
ATOM 647 O O . PRO A 1 85 ? 6.989 11.141 -2.684 1.00 96.00 85 PRO A O 1
ATOM 650 N N . PHE A 1 86 ? 5.636 11.059 -0.883 1.00 95.75 86 PHE A N 1
ATOM 651 C CA . PHE A 1 86 ? 5.334 12.495 -0.844 1.00 95.75 86 PHE A CA 1
ATOM 652 C C . PHE A 1 86 ? 4.747 13.037 -2.153 1.00 95.75 86 PHE A C 1
ATOM 654 O O . PHE A 1 86 ? 4.996 14.187 -2.519 1.00 95.75 86 PHE A O 1
ATOM 661 N N . GLY A 1 87 ? 4.032 12.188 -2.885 1.00 95.06 87 GLY A N 1
ATOM 662 C CA . GLY A 1 87 ? 3.397 12.556 -4.133 1.00 95.06 87 GLY A CA 1
ATOM 663 C C . GLY A 1 87 ? 1.962 13.026 -3.931 1.00 95.06 87 GLY A C 1
ATOM 664 O O . GLY A 1 87 ? 1.331 12.768 -2.905 1.00 95.06 87 GLY A O 1
ATOM 665 N N . ARG A 1 88 ? 1.430 13.719 -4.936 1.00 96.06 88 ARG A N 1
ATOM 666 C CA . ARG A 1 88 ? 0.061 14.243 -4.928 1.00 96.06 88 ARG A CA 1
ATOM 667 C C . ARG A 1 88 ? -0.585 14.040 -6.286 1.00 96.06 88 ARG A C 1
ATOM 669 O O . ARG A 1 88 ? -0.010 14.413 -7.301 1.00 96.06 88 ARG A O 1
ATOM 676 N N . ILE A 1 89 ? -1.784 13.468 -6.306 1.00 96.94 89 ILE A N 1
ATOM 677 C CA . ILE A 1 89 ? -2.555 13.308 -7.542 1.00 96.94 89 ILE A CA 1
ATOM 678 C C . ILE A 1 89 ? -3.022 14.688 -8.007 1.00 96.94 89 ILE A C 1
ATOM 680 O O . ILE A 1 89 ? -3.549 15.464 -7.209 1.00 96.94 89 ILE A O 1
ATOM 684 N N . LEU A 1 90 ? -2.825 14.983 -9.290 1.00 97.38 90 LEU A N 1
ATOM 685 C CA . LEU A 1 90 ? -3.291 16.213 -9.925 1.00 97.38 90 LEU A CA 1
ATOM 686 C C . LEU A 1 90 ? -4.579 15.991 -10.713 1.00 97.38 90 LEU A C 1
ATOM 688 O O . LEU A 1 90 ? -5.519 16.773 -10.589 1.00 97.38 90 LEU A O 1
ATOM 692 N N . SER A 1 91 ? -4.625 14.930 -11.516 1.00 96.56 91 SER A N 1
ATOM 693 C CA . SER A 1 91 ? -5.761 14.630 -12.384 1.00 96.56 91 SER A CA 1
ATOM 694 C C . SER A 1 91 ? -5.803 13.155 -12.766 1.00 96.56 91 SER A C 1
ATOM 696 O O . SER A 1 91 ? -4.768 12.492 -12.865 1.00 96.56 91 SER A O 1
ATOM 698 N N . PHE A 1 92 ? -7.017 12.677 -13.027 1.00 95.75 92 PHE A N 1
ATOM 699 C CA . PHE A 1 92 ? -7.290 11.366 -13.605 1.00 95.75 92 PHE A CA 1
ATOM 700 C C . PHE A 1 92 ? -7.638 11.551 -15.085 1.00 95.75 92 PHE A C 1
ATOM 702 O O . PHE A 1 92 ? -8.473 12.396 -15.411 1.00 95.75 92 PHE A O 1
ATOM 709 N N . GLY A 1 93 ? -6.984 10.794 -15.961 1.00 93.50 93 GLY A N 1
ATOM 710 C CA . GLY A 1 93 ? -7.387 10.601 -17.353 1.00 93.50 93 GLY A CA 1
ATOM 711 C C . GLY A 1 93 ? -8.011 9.217 -17.546 1.00 93.50 93 GLY A C 1
ATOM 712 O O . GLY A 1 93 ? -8.172 8.467 -16.585 1.00 93.50 93 GLY A O 1
ATOM 713 N N . ASP A 1 94 ? -8.331 8.863 -18.792 1.00 92.38 94 ASP A N 1
ATOM 714 C CA . ASP A 1 94 ? -9.004 7.591 -19.097 1.00 92.38 94 ASP A CA 1
ATOM 715 C C . ASP A 1 94 ? -8.118 6.364 -18.812 1.00 92.38 94 ASP A C 1
ATOM 717 O O . ASP A 1 94 ? -8.589 5.390 -18.238 1.00 92.38 94 ASP A O 1
ATOM 721 N N . ASN A 1 95 ? -6.830 6.421 -19.178 1.00 94.81 95 ASN A N 1
ATOM 722 C CA . ASN A 1 95 ? -5.848 5.334 -19.003 1.00 94.81 95 ASN A CA 1
ATOM 723 C C . ASN A 1 95 ? -4.519 5.837 -18.414 1.00 94.81 95 ASN A C 1
ATOM 725 O O . ASN A 1 95 ? -3.455 5.237 -18.596 1.00 94.81 95 ASN A O 1
ATOM 729 N N . GLU A 1 96 ? -4.552 6.991 -17.758 1.00 96.19 96 GLU A N 1
ATOM 730 C CA . GLU A 1 96 ? -3.374 7.609 -17.169 1.00 96.19 96 GLU A CA 1
ATOM 731 C C . GLU A 1 96 ? -3.733 8.434 -15.939 1.00 96.19 96 GLU A C 1
ATOM 733 O O . GLU A 1 96 ? -4.859 8.905 -15.772 1.00 96.19 96 GLU A O 1
ATOM 738 N N . LEU A 1 97 ? -2.745 8.627 -15.075 1.00 96.56 97 LEU A N 1
ATOM 739 C CA . LEU A 1 97 ? -2.839 9.488 -13.912 1.00 96.56 97 LEU A CA 1
ATOM 740 C C . LEU A 1 97 ? -1.647 10.433 -13.875 1.00 96.56 97 LEU A C 1
ATOM 742 O O . LEU A 1 97 ? -0.497 10.005 -13.986 1.00 96.56 97 LEU A O 1
ATOM 746 N N . THR A 1 98 ? -1.918 11.716 -13.659 1.00 97.31 98 THR A N 1
ATOM 747 C CA . THR A 1 98 ? -0.877 12.729 -13.478 1.00 97.31 98 THR A CA 1
ATOM 748 C C . THR A 1 98 ? -0.706 13.036 -11.999 1.00 97.31 98 THR A C 1
ATOM 750 O O . THR A 1 98 ? -1.679 13.275 -11.278 1.00 97.31 98 THR A O 1
ATOM 753 N N . LEU A 1 99 ? 0.544 13.054 -11.542 1.00 96.75 99 LEU A N 1
ATOM 754 C CA . LEU A 1 99 ? 0.908 13.351 -10.164 1.00 96.75 99 LEU A CA 1
ATOM 755 C C . LEU A 1 99 ? 2.098 14.307 -10.069 1.00 96.75 99 LEU A C 1
ATOM 757 O O . LEU A 1 99 ? 2.932 14.396 -10.969 1.00 96.75 99 LEU A O 1
ATOM 761 N N . GLU A 1 100 ? 2.187 15.000 -8.944 1.00 97.06 100 GLU A N 1
ATOM 762 C CA . GLU A 1 100 ? 3.420 15.613 -8.458 1.00 97.06 100 GLU A CA 1
ATOM 763 C C . GLU A 1 100 ? 4.205 14.559 -7.680 1.00 97.06 100 GLU A C 1
ATOM 765 O O . GLU A 1 100 ? 3.644 13.881 -6.821 1.00 97.06 100 GLU A O 1
ATOM 770 N N . ALA A 1 101 ? 5.498 14.429 -7.959 1.00 94.38 101 ALA A N 1
ATOM 771 C CA . ALA A 1 101 ? 6.420 13.587 -7.206 1.00 94.38 101 ALA A CA 1
ATOM 772 C C . ALA A 1 101 ? 7.726 14.328 -6.943 1.00 94.38 101 ALA A C 1
ATOM 774 O O . ALA A 1 101 ? 8.104 15.252 -7.664 1.00 94.38 101 ALA A O 1
ATOM 775 N N . LYS A 1 102 ? 8.456 13.885 -5.923 1.00 92.44 102 LYS A N 1
ATOM 776 C CA . LYS A 1 102 ? 9.832 14.329 -5.706 1.00 92.44 102 LYS A CA 1
ATOM 777 C C . LYS A 1 102 ? 10.763 13.591 -6.663 1.00 92.44 102 LYS A C 1
ATOM 779 O O . LYS A 1 102 ? 10.711 12.365 -6.766 1.00 92.44 102 LYS A O 1
ATOM 784 N N . GLU A 1 103 ? 11.630 14.332 -7.344 1.00 88.38 103 GLU A N 1
ATOM 785 C CA . GLU A 1 103 ? 12.670 13.746 -8.184 1.00 88.38 103 GLU A CA 1
ATOM 786 C C . GLU A 1 103 ? 13.606 12.900 -7.310 1.00 88.38 103 GLU A C 1
ATOM 788 O O . GLU A 1 103 ? 14.131 13.351 -6.286 1.00 88.38 103 GLU A O 1
ATOM 793 N N . SER A 1 104 ? 13.792 11.636 -7.692 1.00 84.19 104 SER A N 1
ATOM 794 C CA . SER A 1 104 ? 14.686 10.742 -6.964 1.00 84.19 104 SER A CA 1
ATOM 795 C C . SER A 1 104 ? 16.130 11.199 -7.137 1.00 84.19 104 SER A C 1
ATOM 797 O O . SER A 1 104 ? 16.654 11.203 -8.247 1.00 84.19 104 SER A O 1
ATOM 799 N N . LYS A 1 105 ? 16.796 11.526 -6.025 1.00 84.25 105 LYS A N 1
ATOM 800 C CA . LYS A 1 105 ? 18.223 11.876 -6.033 1.00 84.25 105 LYS A CA 1
ATOM 801 C C . LYS A 1 105 ? 19.061 10.714 -6.568 1.00 84.25 105 LYS A C 1
ATOM 803 O O . LYS A 1 105 ? 18.909 9.570 -6.115 1.00 84.25 105 LYS A O 1
ATOM 808 N N . THR A 1 106 ? 19.974 11.030 -7.479 1.00 85.62 106 THR A N 1
ATOM 809 C CA . THR A 1 106 ? 20.961 10.098 -8.041 1.00 85.62 106 THR A CA 1
ATOM 810 C C . THR A 1 106 ? 21.900 9.549 -6.960 1.00 85.62 106 THR A C 1
ATOM 812 O O . THR A 1 106 ? 21.975 10.069 -5.837 1.00 85.62 106 THR A O 1
ATOM 815 N N . ARG A 1 107 ? 22.625 8.463 -7.267 1.00 85.50 107 ARG A N 1
ATOM 816 C CA . ARG A 1 107 ? 23.590 7.873 -6.318 1.00 85.50 107 ARG A CA 1
ATOM 817 C C . ARG A 1 107 ? 24.703 8.867 -5.994 1.00 85.50 107 ARG A C 1
ATOM 819 O O . ARG A 1 107 ? 25.118 8.951 -4.841 1.00 85.50 107 ARG A O 1
ATOM 826 N N . GLU A 1 108 ? 25.124 9.639 -6.987 1.00 87.56 108 GLU A N 1
ATOM 827 C CA . GLU A 1 108 ? 26.142 10.679 -6.897 1.00 87.56 108 GLU A CA 1
ATOM 828 C C . GLU A 1 108 ? 25.687 11.816 -5.975 1.00 87.56 108 GLU A C 1
ATOM 830 O O . GLU A 1 108 ? 26.426 12.198 -5.068 1.00 87.56 108 GLU A O 1
ATOM 835 N N . GLN A 1 109 ? 24.446 12.296 -6.134 1.00 84.88 109 GLN A N 1
ATOM 836 C CA . GLN A 1 109 ? 23.865 13.315 -5.251 1.00 84.88 109 GLN A CA 1
ATOM 837 C C . GLN A 1 109 ? 23.794 12.820 -3.805 1.00 84.88 109 GLN A C 1
ATOM 839 O O . GLN A 1 109 ? 24.318 13.469 -2.904 1.00 84.88 109 GLN A O 1
ATOM 844 N N . LYS A 1 110 ? 23.243 11.620 -3.570 1.00 86.06 110 LYS A N 1
ATOM 845 C CA . LYS A 1 110 ? 23.174 11.034 -2.218 1.00 86.06 110 LYS A CA 1
ATOM 846 C C . LYS A 1 110 ? 24.560 10.853 -1.588 1.00 86.06 110 LYS A C 1
ATOM 848 O O . LYS A 1 110 ? 24.706 11.011 -0.378 1.00 86.06 110 LYS A O 1
ATOM 853 N N . ALA A 1 111 ? 25.574 10.501 -2.380 1.00 87.75 111 ALA A N 1
ATOM 854 C CA . ALA A 1 111 ? 26.949 10.372 -1.903 1.00 87.75 111 ALA A CA 1
ATOM 855 C C . ALA A 1 111 ? 27.551 11.732 -1.521 1.00 87.75 111 ALA A C 1
ATOM 857 O O . ALA A 1 111 ? 28.168 11.839 -0.462 1.00 87.75 111 ALA A O 1
ATOM 858 N N . ARG A 1 112 ? 27.322 12.773 -2.334 1.00 88.56 112 ARG A N 1
ATOM 859 C CA . ARG A 1 112 ? 27.757 14.145 -2.049 1.00 88.56 112 ARG A CA 1
ATOM 860 C C . ARG A 1 112 ? 27.140 14.667 -0.754 1.00 88.56 112 ARG A C 1
ATOM 862 O O . ARG A 1 112 ? 27.886 15.137 0.092 1.00 88.56 112 ARG A O 1
ATOM 869 N N . GLU A 1 113 ? 25.832 14.517 -0.551 1.00 90.62 113 GLU A N 1
ATOM 870 C CA . GLU A 1 113 ? 25.161 14.975 0.679 1.00 90.62 113 GLU A CA 1
ATOM 871 C C . GLU A 1 113 ? 25.720 14.300 1.935 1.00 90.62 113 GLU A C 1
ATOM 873 O O . GLU A 1 113 ? 25.937 14.955 2.951 1.00 90.62 113 GLU A O 1
ATOM 878 N N . ARG A 1 114 ? 26.015 12.994 1.865 1.00 89.25 114 ARG A N 1
ATOM 879 C CA . ARG A 1 114 ? 26.650 12.259 2.974 1.00 89.25 114 ARG A CA 1
ATOM 880 C C . ARG A 1 114 ? 28.056 12.765 3.285 1.00 89.25 114 ARG A C 1
ATOM 882 O O . ARG A 1 114 ? 28.468 12.712 4.437 1.00 89.25 114 ARG A O 1
ATOM 889 N N . GLN A 1 115 ? 28.794 13.206 2.268 1.00 90.38 115 GLN A N 1
ATOM 890 C CA . GLN A 1 115 ? 30.156 13.718 2.425 1.00 90.38 115 GLN A CA 1
ATOM 891 C C . GLN A 1 115 ? 30.181 15.168 2.913 1.00 90.38 115 GLN A C 1
ATOM 893 O O . GLN A 1 115 ? 31.019 15.515 3.738 1.00 90.38 115 GLN A O 1
ATOM 898 N N . THR A 1 116 ? 29.295 16.021 2.398 1.00 89.75 116 THR A N 1
ATOM 899 C CA . THR A 1 116 ? 29.309 17.465 2.669 1.00 89.75 116 THR A CA 1
ATOM 900 C C . THR A 1 116 ? 28.388 17.873 3.815 1.00 89.75 116 THR A C 1
ATOM 902 O O . THR A 1 116 ? 28.544 18.967 4.349 1.00 89.75 116 THR A O 1
ATOM 905 N N . GLY A 1 117 ? 27.403 17.041 4.169 1.00 87.31 117 GLY A N 1
ATOM 906 C CA . GLY A 1 117 ? 26.323 17.389 5.097 1.00 87.31 117 GLY A CA 1
ATOM 907 C C . GLY A 1 117 ? 25.327 18.418 4.543 1.00 87.31 117 GLY A C 1
ATOM 908 O O . GLY A 1 117 ? 24.385 18.787 5.238 1.00 87.31 117 GLY A O 1
ATOM 909 N N . ILE A 1 118 ? 25.514 18.888 3.305 1.00 86.38 118 ILE A N 1
ATOM 910 C CA . ILE A 1 118 ? 24.651 19.878 2.657 1.00 86.38 118 ILE A CA 1
ATOM 911 C C . ILE A 1 118 ? 23.606 19.127 1.841 1.00 86.38 118 ILE A C 1
ATOM 913 O O . ILE A 1 118 ? 23.962 18.416 0.905 1.00 86.38 118 ILE A O 1
ATOM 917 N N . VAL A 1 119 ? 22.332 19.301 2.190 1.00 84.50 119 VAL A N 1
ATOM 918 C CA . VAL A 1 119 ? 21.200 18.689 1.486 1.00 84.50 119 VAL A CA 1
ATOM 919 C C . VAL A 1 119 ? 20.817 19.562 0.293 1.00 84.50 119 VAL A C 1
ATOM 921 O O . VAL A 1 119 ? 20.495 20.738 0.458 1.00 84.50 119 VAL A O 1
ATOM 924 N N . GLU A 1 120 ? 20.843 18.991 -0.909 1.00 82.56 120 GLU A N 1
ATOM 925 C CA . GLU A 1 120 ? 20.321 19.642 -2.107 1.00 82.56 120 GLU A CA 1
ATOM 926 C C . GLU A 1 120 ? 18.795 19.788 -1.993 1.00 82.56 120 GLU A C 1
ATOM 928 O O . GLU A 1 120 ? 18.120 18.862 -1.511 1.00 82.56 120 GLU A O 1
ATOM 933 N N . PRO A 1 121 ? 18.240 20.936 -2.429 1.00 84.38 121 PRO A N 1
ATOM 934 C CA . PRO A 1 121 ? 16.810 21.185 -2.353 1.00 84.38 121 PRO A CA 1
ATOM 935 C C . PRO A 1 121 ? 16.047 20.122 -3.141 1.00 84.38 121 PRO A C 1
ATOM 937 O O . PRO A 1 121 ? 16.442 19.716 -4.235 1.00 84.38 121 PRO A O 1
ATOM 940 N N . GLU A 1 122 ? 14.941 19.658 -2.567 1.00 87.38 122 GLU A N 1
ATOM 941 C CA . GLU A 1 122 ? 14.073 18.704 -3.242 1.00 87.38 122 GLU A CA 1
ATOM 942 C C . GLU A 1 122 ? 13.417 19.371 -4.452 1.00 87.38 122 GLU A C 1
ATOM 944 O O . GLU A 1 122 ? 12.821 20.444 -4.347 1.00 87.38 122 GLU A O 1
ATOM 949 N N . LYS A 1 123 ? 13.514 18.720 -5.609 1.00 91.06 123 LYS A N 1
ATOM 950 C CA . LYS A 1 123 ? 12.857 19.166 -6.831 1.00 91.06 123 LYS A CA 1
ATOM 951 C C . LYS A 1 123 ? 11.552 18.401 -7.001 1.00 91.06 123 LYS A C 1
ATOM 953 O O . LYS A 1 123 ? 11.549 17.171 -7.033 1.00 91.06 123 LYS A O 1
ATOM 958 N N . VAL A 1 124 ? 10.451 19.135 -7.113 1.00 93.50 124 VAL A N 1
ATOM 959 C C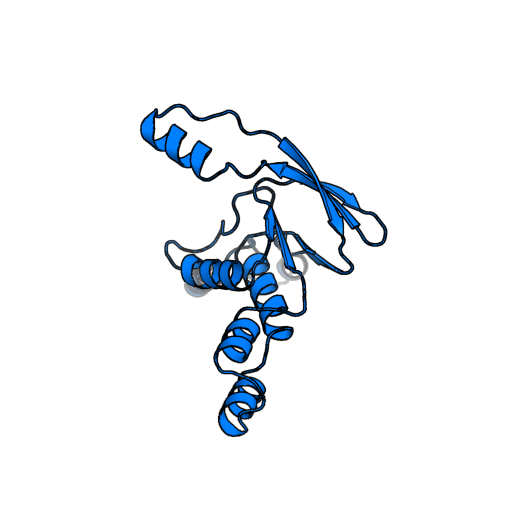A . VAL A 1 124 ? 9.142 18.569 -7.450 1.00 93.50 124 VAL A CA 1
ATOM 960 C C . VAL A 1 124 ? 9.021 18.509 -8.969 1.00 93.50 124 VAL A C 1
ATOM 962 O O . VAL A 1 124 ? 9.333 19.476 -9.663 1.00 93.50 124 VAL A O 1
ATOM 965 N N . ILE A 1 125 ? 8.598 17.359 -9.477 1.00 94.81 125 ILE A N 1
ATOM 966 C CA . ILE A 1 125 ? 8.366 17.097 -10.894 1.00 94.81 125 ILE A CA 1
ATOM 967 C C . ILE A 1 125 ? 6.932 16.618 -11.100 1.00 94.81 125 ILE A C 1
ATOM 969 O O . ILE A 1 125 ? 6.331 16.007 -10.217 1.00 94.81 125 ILE A O 1
ATOM 973 N N . THR A 1 126 ? 6.398 16.872 -12.288 1.00 96.88 126 THR A N 1
ATOM 974 C CA . THR A 1 126 ? 5.124 16.301 -12.727 1.00 96.88 126 THR A CA 1
ATOM 975 C C . THR A 1 126 ? 5.401 15.021 -13.502 1.00 96.88 126 THR A C 1
ATOM 977 O O . THR A 1 126 ? 6.226 15.013 -14.415 1.00 96.88 126 THR A O 1
ATOM 980 N N . VAL A 1 127 ? 4.725 13.938 -13.129 1.00 95.50 127 VAL A N 1
ATOM 981 C CA . VAL A 1 127 ? 4.865 12.615 -13.742 1.00 95.50 127 VAL A CA 1
ATOM 982 C C . VAL A 1 127 ? 3.490 12.148 -14.196 1.00 95.50 127 VAL A C 1
ATOM 984 O O . VAL A 1 127 ? 2.540 12.179 -13.416 1.00 95.50 127 VAL A O 1
ATOM 987 N N . THR A 1 128 ? 3.394 11.681 -15.438 1.00 96.62 128 THR A N 1
ATOM 988 C CA . THR A 1 128 ? 2.211 10.973 -15.939 1.00 96.62 128 THR A CA 1
ATOM 989 C C . THR A 1 128 ? 2.497 9.478 -15.941 1.00 96.62 128 THR A C 1
ATOM 991 O O . THR A 1 128 ? 3.501 9.033 -16.499 1.00 96.62 128 THR A O 1
ATOM 994 N N . ILE A 1 129 ? 1.631 8.710 -15.286 1.00 95.19 129 ILE A N 1
ATOM 995 C CA . ILE A 1 129 ? 1.723 7.258 -15.167 1.00 95.19 129 ILE A CA 1
ATOM 996 C C . ILE A 1 129 ? 0.588 6.643 -15.985 1.00 95.19 129 ILE A C 1
ATOM 998 O O . ILE A 1 129 ? -0.571 6.825 -15.613 1.00 95.19 129 ILE A O 1
ATOM 1002 N N . PRO A 1 130 ? 0.888 5.882 -17.051 1.00 95.69 130 PRO A N 1
ATOM 1003 C CA . PRO A 1 130 ? -0.107 5.046 -17.706 1.00 95.69 130 PRO A CA 1
ATOM 1004 C C . PRO A 1 130 ? -0.621 3.991 -16.720 1.00 95.69 130 PRO A C 1
ATOM 1006 O O . PRO A 1 130 ? 0.170 3.262 -16.114 1.00 95.69 130 PRO A O 1
ATOM 1009 N N . CYS 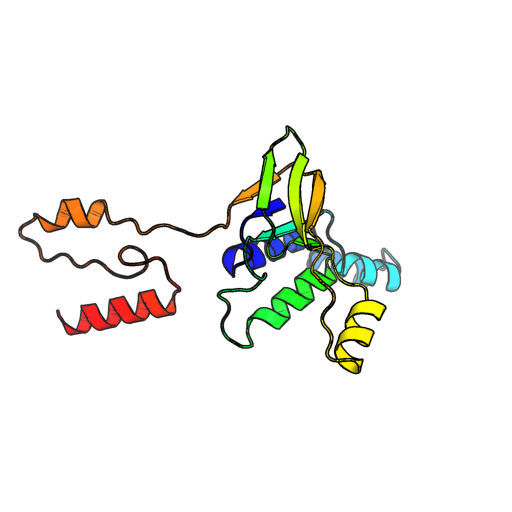A 1 131 ? -1.934 3.905 -16.538 1.00 94.44 131 CYS A N 1
ATOM 1010 C CA . CYS A 1 131 ? -2.547 2.890 -15.692 1.00 94.44 131 CYS A CA 1
ATOM 1011 C C . CYS A 1 131 ? -3.963 2.552 -16.160 1.00 94.44 131 CYS A C 1
ATOM 1013 O O . CYS A 1 131 ? -4.766 3.442 -16.412 1.00 94.44 131 CYS A O 1
ATOM 1015 N N . ASP A 1 132 ? -4.268 1.257 -16.202 1.00 96.00 132 ASP A N 1
ATOM 1016 C CA . ASP A 1 132 ? -5.607 0.721 -16.481 1.00 96.00 132 ASP A CA 1
ATOM 1017 C C . ASP A 1 132 ? -6.450 0.535 -15.206 1.00 96.00 132 ASP A C 1
ATOM 1019 O O . ASP A 1 132 ? -7.676 0.507 -15.251 1.00 96.00 132 ASP A O 1
ATOM 1023 N N . THR A 1 133 ? -5.783 0.409 -14.057 1.00 95.81 133 THR A N 1
ATOM 1024 C CA . THR A 1 133 ? -6.399 0.051 -12.782 1.00 95.81 133 THR A CA 1
ATOM 1025 C C . THR A 1 133 ? -5.845 0.918 -11.663 1.00 95.81 133 THR A C 1
ATOM 1027 O O . THR A 1 133 ? -4.623 1.042 -11.484 1.00 95.81 133 THR A O 1
ATOM 1030 N N . ILE A 1 134 ? -6.751 1.466 -10.856 1.00 96.50 134 ILE A N 1
ATOM 1031 C CA . ILE A 1 134 ? -6.438 2.209 -9.637 1.00 96.50 134 ILE A CA 1
ATOM 1032 C C . ILE A 1 134 ? -6.983 1.439 -8.439 1.00 96.50 134 ILE A C 1
ATOM 1034 O O . ILE A 1 134 ? -8.165 1.113 -8.383 1.00 96.50 134 ILE A O 1
ATOM 1038 N N . VAL A 1 135 ? -6.113 1.172 -7.469 1.00 97.69 135 VAL A N 1
ATOM 1039 C CA . VAL A 1 135 ? -6.473 0.562 -6.188 1.00 97.69 135 VAL A CA 1
ATOM 1040 C C . VAL A 1 135 ? -6.333 1.622 -5.104 1.00 97.69 135 VAL A C 1
ATOM 1042 O O . VAL A 1 135 ? -5.245 2.160 -4.904 1.00 97.69 135 VAL A O 1
ATOM 1045 N N . SER A 1 136 ? -7.431 1.927 -4.413 1.00 97.12 136 SER A N 1
ATOM 1046 C CA . SER A 1 136 ? -7.426 2.843 -3.271 1.00 97.12 136 SER A CA 1
ATOM 1047 C C . SER A 1 136 ? -7.151 2.076 -1.979 1.00 97.12 136 SER A C 1
ATOM 1049 O O . SER A 1 136 ? -7.938 1.223 -1.579 1.00 97.12 136 SER A O 1
ATOM 1051 N N . ALA A 1 137 ? -6.037 2.398 -1.332 1.00 97.06 137 ALA A N 1
ATOM 1052 C CA . ALA A 1 137 ? -5.578 1.872 -0.050 1.00 97.06 137 ALA A CA 1
ATOM 1053 C C . ALA A 1 137 ? -5.170 3.025 0.894 1.00 97.06 137 ALA A C 1
ATOM 1055 O O . ALA A 1 137 ? -4.201 2.926 1.646 1.00 97.06 137 ALA A O 1
ATOM 1056 N N . ILE A 1 138 ? -5.901 4.144 0.829 1.00 94.19 138 ILE A N 1
ATOM 1057 C CA . ILE A 1 138 ? -5.600 5.394 1.552 1.00 94.19 138 ILE A CA 1
ATOM 1058 C C . ILE A 1 138 ? -5.917 5.351 3.055 1.00 94.19 138 ILE A C 1
ATOM 1060 O O . ILE A 1 138 ? -5.600 6.299 3.768 1.00 94.19 138 ILE A O 1
ATOM 1064 N N . GLY A 1 139 ? -6.537 4.271 3.527 1.00 91.62 139 GLY A N 1
ATOM 1065 C CA . GLY A 1 139 ? -6.981 4.097 4.907 1.00 91.62 139 GLY A CA 1
ATOM 1066 C C . GLY A 1 139 ? -8.498 3.985 5.024 1.00 91.62 139 GLY A C 1
ATOM 1067 O O . GLY A 1 139 ? -9.216 3.930 4.023 1.00 91.62 139 GLY A O 1
ATOM 1068 N N . SER A 1 140 ? -8.962 3.954 6.269 1.00 92.75 140 SER A N 1
ATOM 1069 C CA . SER A 1 140 ? -10.364 3.765 6.640 1.00 92.75 140 SER A CA 1
ATOM 1070 C C . SER A 1 140 ? -10.805 4.855 7.611 1.00 92.75 140 SER A C 1
ATOM 1072 O O . SER A 1 140 ? -9.986 5.431 8.327 1.00 92.75 140 SER A O 1
ATOM 1074 N N . LEU A 1 141 ? -12.108 5.123 7.647 1.00 94.75 141 LEU A N 1
ATOM 1075 C CA . LEU A 1 141 ? -12.733 5.961 8.666 1.00 94.75 141 LEU A CA 1
ATOM 1076 C C . LEU A 1 141 ? -13.514 5.069 9.638 1.00 94.75 141 LEU A C 1
ATOM 1078 O O . LEU A 1 141 ? -14.092 4.075 9.185 1.00 94.75 141 LEU A O 1
ATOM 1082 N N . PRO A 1 142 ? -13.567 5.413 10.937 1.00 96.62 142 PRO A N 1
ATOM 1083 C CA . PRO A 1 142 ? -14.395 4.688 11.890 1.00 96.62 142 PRO A CA 1
ATOM 1084 C C . PRO A 1 142 ? -15.858 4.659 11.454 1.00 96.62 142 PRO A C 1
ATOM 1086 O O . PRO A 1 142 ? -16.405 5.671 11.010 1.00 96.62 142 PRO A O 1
ATOM 1089 N N . ASN A 1 143 ? -16.501 3.505 11.613 1.00 95.94 143 ASN A N 1
ATOM 1090 C CA . ASN A 1 143 ? -17.929 3.348 11.363 1.00 95.94 143 ASN A CA 1
ATOM 1091 C C . ASN A 1 143 ? -18.641 3.034 12.681 1.00 95.94 143 ASN A C 1
ATOM 1093 O O . ASN A 1 143 ? -18.509 1.926 13.200 1.00 95.94 143 ASN A O 1
ATOM 1097 N N . THR A 1 144 ? -19.398 4.005 13.201 1.00 96.31 144 THR A N 1
ATOM 1098 C CA . THR A 1 144 ? -20.151 3.907 14.467 1.00 96.31 144 THR A CA 1
ATOM 1099 C C . THR A 1 144 ? -21.665 3.835 14.266 1.00 96.31 144 THR A C 1
ATOM 1101 O O . THR A 1 144 ? -22.411 3.970 15.236 1.00 96.31 144 THR A O 1
ATOM 1104 N N . ASP A 1 145 ? -22.147 3.624 13.039 1.00 96.19 145 ASP A N 1
ATOM 1105 C CA . ASP A 1 145 ? -23.574 3.741 12.706 1.00 96.19 145 ASP A CA 1
ATOM 1106 C C . ASP A 1 145 ? -24.433 2.799 13.562 1.00 96.19 145 ASP A C 1
ATOM 1108 O O . ASP A 1 145 ? -25.299 3.246 14.316 1.00 96.19 145 ASP A O 1
ATOM 1112 N N . LEU A 1 146 ? -24.103 1.503 13.561 1.00 94.81 146 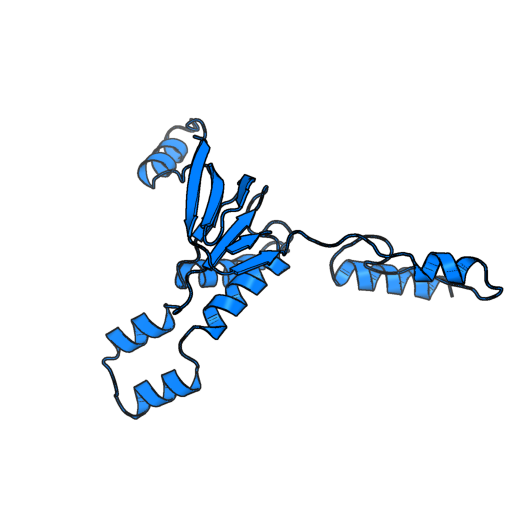LEU A N 1
ATOM 1113 C CA . LEU A 1 146 ? -24.819 0.497 14.351 1.00 94.81 146 LEU A CA 1
ATOM 1114 C C . LEU A 1 146 ? -24.711 0.746 15.865 1.00 94.81 146 LEU A C 1
ATOM 1116 O O . LEU A 1 146 ? -25.670 0.539 16.608 1.00 94.81 146 LEU A O 1
ATOM 1120 N N . PHE A 1 147 ? -23.552 1.213 16.338 1.00 95.44 147 PHE A N 1
ATOM 1121 C CA . PHE A 1 147 ? -23.372 1.566 17.746 1.00 95.44 147 PHE A CA 1
ATOM 1122 C C . PHE A 1 147 ? -24.310 2.711 18.151 1.00 95.44 147 PHE A C 1
ATOM 1124 O O . PHE A 1 147 ? -24.958 2.653 19.196 1.00 95.44 147 PHE A O 1
ATOM 1131 N N . ASN A 1 148 ? -24.432 3.735 17.304 1.00 94.75 148 ASN A N 1
ATOM 1132 C CA . ASN A 1 148 ? -25.303 4.879 17.549 1.00 94.75 148 ASN A CA 1
ATOM 1133 C C . ASN A 1 148 ? -26.792 4.519 17.538 1.00 94.75 148 ASN A C 1
ATOM 1135 O O . ASN A 1 148 ? -27.553 5.133 18.286 1.00 94.75 148 ASN A O 1
ATOM 1139 N N . GLU A 1 149 ? -27.200 3.535 16.739 1.00 95.56 149 GLU A N 1
ATOM 1140 C CA . GLU A 1 149 ? -28.565 3.005 16.761 1.00 95.56 149 GLU A CA 1
ATOM 1141 C C . GLU A 1 149 ? -28.847 2.250 18.070 1.00 95.56 149 GLU A C 1
ATOM 1143 O O . GLU A 1 149 ? -29.849 2.501 18.745 1.00 95.56 149 GLU A O 1
ATOM 1148 N N . LEU A 1 150 ? -27.931 1.369 18.481 1.00 95.62 150 LEU A N 1
ATOM 1149 C CA . LEU A 1 150 ? -28.147 0.466 19.612 1.00 95.62 150 LEU A CA 1
ATOM 1150 C C . LEU A 1 150 ? -27.896 1.097 20.987 1.00 95.62 150 LEU A C 1
ATOM 1152 O O . LEU A 1 150 ? -28.473 0.624 21.967 1.00 95.62 150 LEU A O 1
ATOM 1156 N N . LYS A 1 151 ? -27.113 2.180 21.091 1.00 92.06 151 LYS A N 1
ATOM 1157 C CA . LYS A 1 151 ? -26.841 2.855 22.380 1.00 92.06 151 LYS A CA 1
ATOM 1158 C C . LYS A 1 151 ? -28.090 3.424 23.064 1.00 92.06 151 LYS A C 1
ATOM 1160 O O . LYS A 1 151 ? -28.031 3.788 24.231 1.00 92.06 151 LYS A O 1
ATOM 1165 N N . THR A 1 152 ? -29.193 3.564 22.325 1.00 91.81 152 THR A N 1
ATOM 1166 C CA . THR A 1 152 ? -30.491 4.021 22.854 1.00 91.81 152 THR A CA 1
ATOM 1167 C C . THR A 1 152 ? -31.360 2.880 23.386 1.00 91.81 152 THR A C 1
ATOM 1169 O O . THR A 1 152 ? -32.408 3.134 23.977 1.00 91.81 152 THR A O 1
ATOM 1172 N N . SER A 1 153 ? -30.946 1.628 23.173 1.00 91.81 153 SER A N 1
ATOM 1173 C CA . SER A 1 153 ? -31.653 0.456 23.679 1.00 91.81 153 SER A CA 1
ATOM 1174 C C . SER A 1 153 ? -31.445 0.275 25.186 1.00 91.81 153 SER A C 1
ATOM 1176 O O . SER A 1 153 ? -30.515 0.819 25.771 1.00 91.81 153 SER A O 1
ATOM 1178 N N . GLU A 1 154 ? -32.289 -0.541 25.822 1.00 92.31 154 GLU A N 1
ATOM 1179 C CA . GLU A 1 154 ? -32.132 -0.916 27.239 1.00 92.31 154 GLU A CA 1
ATOM 1180 C C . GLU A 1 154 ? -30.945 -1.867 27.488 1.00 92.31 154 GLU A C 1
ATOM 1182 O O . GLU A 1 154 ? -30.668 -2.231 28.631 1.00 92.31 154 GLU A O 1
ATOM 1187 N N . LYS A 1 155 ? -30.259 -2.312 26.427 1.00 91.69 155 LYS A N 1
ATOM 1188 C CA . LYS A 1 155 ? -29.089 -3.183 26.532 1.00 91.69 155 LYS A CA 1
ATOM 1189 C C . LYS A 1 155 ? -27.828 -2.347 26.663 1.00 91.69 155 LYS A C 1
ATOM 1191 O O . LYS A 1 155 ? -27.688 -1.306 26.030 1.00 91.69 155 LYS A O 1
ATOM 1196 N N . GLU A 1 156 ? -26.877 -2.864 27.425 1.00 92.44 156 GLU A N 1
ATOM 1197 C CA . GLU A 1 156 ? -25.530 -2.317 27.446 1.00 92.44 156 GLU A CA 1
ATOM 1198 C C . GLU A 1 156 ? -24.821 -2.633 26.121 1.00 92.44 156 GLU A C 1
ATOM 1200 O O . GLU A 1 156 ? -24.805 -3.779 25.664 1.00 92.44 156 GLU A O 1
ATOM 1205 N N . VAL A 1 157 ? -24.284 -1.599 25.472 1.00 94.94 157 VAL A N 1
ATOM 1206 C CA . VAL A 1 157 ? -23.631 -1.693 24.163 1.00 94.94 157 VAL A CA 1
ATOM 1207 C C . VAL A 1 157 ? -22.268 -1.027 24.258 1.00 94.94 157 VAL A C 1
ATOM 1209 O O . VAL A 1 157 ? -22.163 0.124 24.680 1.00 94.94 157 VAL A O 1
ATOM 1212 N N . PHE A 1 158 ? -21.232 -1.731 23.810 1.00 94.62 158 PHE A N 1
ATOM 1213 C CA . PHE A 1 158 ? -19.859 -1.241 23.791 1.00 94.62 158 PHE A CA 1
ATOM 1214 C C . PHE A 1 158 ? -19.361 -1.099 22.351 1.00 94.62 158 PHE A C 1
ATOM 1216 O O . PHE A 1 158 ? -19.639 -1.946 21.503 1.00 94.62 158 PHE A O 1
ATOM 1223 N N . CYS A 1 159 ? -18.617 -0.027 22.083 1.00 95.00 159 CYS A N 1
ATOM 1224 C CA . CYS A 1 159 ? -17.882 0.168 20.836 1.00 95.00 159 CYS A CA 1
ATOM 1225 C C . CYS A 1 159 ? -16.431 -0.269 21.064 1.00 95.00 159 CYS A C 1
ATOM 1227 O O . CYS A 1 159 ? -15.876 0.092 22.100 1.00 95.00 159 CYS A O 1
ATOM 1229 N N . ILE A 1 160 ? -15.835 -1.033 20.143 1.00 96.31 160 ILE A N 1
ATOM 1230 C CA . ILE A 1 160 ? -14.448 -1.530 20.226 1.00 96.31 160 ILE A CA 1
ATOM 1231 C C . ILE A 1 160 ? -13.764 -1.500 18.852 1.00 96.31 160 ILE A C 1
ATOM 1233 O O . ILE A 1 160 ? -14.436 -1.476 17.817 1.00 96.31 160 ILE A O 1
ATOM 1237 N N . GLY A 1 161 ? -12.430 -1.537 18.847 1.00 96.44 161 GLY A N 1
ATOM 1238 C CA . GLY A 1 161 ? -11.595 -1.587 17.646 1.00 96.44 161 GLY A CA 1
ATOM 1239 C C . GLY A 1 161 ? -11.797 -0.415 16.690 1.00 96.44 161 GLY A C 1
ATOM 1240 O O . GLY A 1 161 ? -12.085 0.700 17.117 1.00 96.44 161 GLY A O 1
ATOM 1241 N N . ASP A 1 162 ? -11.684 -0.691 15.389 1.00 96.06 162 ASP A N 1
ATOM 1242 C CA . ASP A 1 162 ? -11.720 0.321 14.321 1.00 96.06 162 ASP A CA 1
ATOM 1243 C C . ASP A 1 162 ? -13.016 1.137 14.268 1.00 96.06 162 ASP A C 1
ATOM 1245 O O . ASP A 1 162 ? -13.054 2.217 13.680 1.00 96.06 162 ASP A O 1
ATOM 1249 N N . SER A 1 163 ? -14.089 0.632 14.882 1.00 95.25 163 SER A N 1
ATOM 1250 C CA . SER A 1 163 ? -15.330 1.387 15.038 1.00 95.25 163 SER A CA 1
ATOM 1251 C C . SER A 1 163 ? -15.144 2.603 15.955 1.00 95.25 163 SER A C 1
ATOM 1253 O O . SER A 1 163 ? -15.806 3.612 15.743 1.00 95.25 163 SER A O 1
ATOM 1255 N N . ILE A 1 164 ? -14.220 2.557 16.922 1.00 93.44 164 ILE A N 1
ATOM 1256 C CA . ILE A 1 164 ? -13.816 3.719 17.729 1.00 93.44 164 ILE A CA 1
ATOM 1257 C C . ILE A 1 164 ? -12.861 4.604 16.922 1.00 93.44 164 ILE A C 1
ATOM 1259 O O . ILE A 1 164 ? -13.137 5.778 16.680 1.00 93.44 164 ILE A O 1
ATOM 1263 N N . GLU A 1 165 ? -11.729 4.028 16.527 1.00 93.56 165 GLU A N 1
ATOM 1264 C CA . GLU A 1 165 ? -10.629 4.698 15.845 1.00 93.56 165 GLU A CA 1
ATOM 1265 C C . GLU A 1 165 ? -9.952 3.680 14.932 1.00 93.56 165 GLU A C 1
ATOM 1267 O O . GLU A 1 165 ? -9.531 2.621 15.393 1.00 93.56 165 GLU A O 1
ATOM 1272 N N . ALA A 1 166 ? -9.858 3.988 13.636 1.00 92.06 166 ALA A N 1
ATOM 1273 C CA . ALA A 1 166 ? -9.228 3.101 12.669 1.00 92.06 166 ALA A CA 1
ATOM 1274 C C . ALA A 1 166 ? -7.758 2.891 13.054 1.00 92.06 166 ALA A C 1
ATOM 1276 O O . ALA A 1 166 ? -6.968 3.837 13.053 1.00 92.06 166 ALA A O 1
ATOM 1277 N N . GLY A 1 167 ? -7.402 1.653 13.380 1.00 90.00 167 GLY A N 1
ATOM 1278 C CA . GLY A 1 167 ? -6.103 1.316 13.931 1.00 90.00 167 GLY A CA 1
ATOM 1279 C C . GLY A 1 167 ? -5.531 0.044 13.325 1.00 90.00 167 GLY A C 1
ATOM 1280 O O . GLY A 1 167 ? -5.778 -0.312 12.174 1.00 90.00 167 GLY A O 1
ATOM 1281 N N . ASN A 1 168 ? -4.692 -0.624 14.108 1.00 91.25 168 ASN A N 1
ATOM 1282 C CA . ASN A 1 168 ? -4.157 -1.933 13.767 1.00 91.25 168 ASN A CA 1
ATOM 1283 C C . ASN A 1 168 ? -4.814 -3.019 14.631 1.00 91.25 168 ASN A C 1
ATOM 1285 O O . ASN A 1 168 ? -5.564 -2.747 15.571 1.00 91.25 168 ASN A O 1
ATOM 1289 N N . ILE A 1 169 ? -4.486 -4.276 14.336 1.00 93.06 169 ILE A N 1
ATOM 1290 C CA . ILE A 1 169 ? -5.039 -5.415 15.071 1.00 93.06 169 ILE A CA 1
ATOM 1291 C C . ILE A 1 169 ? -4.701 -5.381 16.569 1.00 93.06 169 ILE A C 1
ATOM 1293 O O . ILE A 1 169 ? -5.530 -5.780 17.382 1.00 93.06 169 ILE A O 1
ATOM 1297 N N . ALA A 1 170 ? -3.530 -4.864 16.953 1.00 92.81 170 ALA A N 1
ATOM 1298 C CA . ALA A 1 170 ? -3.147 -4.749 18.357 1.00 92.81 170 ALA A CA 1
ATOM 1299 C C . ALA A 1 170 ? -4.061 -3.767 19.108 1.00 92.81 170 ALA A C 1
ATOM 1301 O O . ALA A 1 170 ? -4.547 -4.104 20.183 1.00 92.81 170 ALA A O 1
ATOM 1302 N N . HIS A 1 171 ? -4.378 -2.615 18.509 1.00 93.81 171 HIS A N 1
ATOM 1303 C CA . HIS A 1 171 ? -5.339 -1.656 19.059 1.00 93.81 171 HIS A CA 1
ATOM 1304 C C . HIS A 1 171 ? -6.745 -2.264 19.195 1.00 93.81 171 HIS A C 1
ATOM 1306 O O . HIS A 1 171 ? -7.415 -2.108 20.219 1.00 93.81 171 HIS A O 1
ATOM 1312 N N . ALA A 1 172 ? -7.190 -3.028 18.192 1.00 95.88 172 ALA A N 1
ATOM 1313 C CA . ALA A 1 172 ? -8.467 -3.734 18.266 1.00 95.88 172 ALA A CA 1
ATOM 1314 C C . ALA A 1 172 ? -8.502 -4.769 19.407 1.00 95.88 172 ALA A C 1
ATOM 1316 O O . ALA A 1 172 ? -9.510 -4.896 20.099 1.00 95.88 172 ALA A O 1
ATOM 1317 N N . MET A 1 173 ? -7.394 -5.476 19.644 1.00 96.69 173 MET A N 1
ATOM 1318 C CA . MET A 1 173 ? -7.271 -6.414 20.763 1.00 96.69 173 MET A CA 1
ATOM 1319 C C . MET A 1 173 ? -7.227 -5.707 22.122 1.00 96.69 173 MET A C 1
ATOM 1321 O O . MET A 1 173 ? -7.873 -6.165 23.063 1.00 96.69 173 MET A O 1
ATOM 1325 N N . GLU A 1 174 ? -6.494 -4.599 22.229 1.00 95.94 174 GLU A N 1
ATOM 1326 C CA . GLU A 1 174 ? -6.391 -3.789 23.448 1.00 95.94 174 GLU A CA 1
ATOM 1327 C C . GLU A 1 174 ? -7.761 -3.243 23.863 1.00 95.94 174 GLU A C 1
ATOM 1329 O O . GLU A 1 174 ? -8.223 -3.500 24.973 1.00 95.94 174 GLU A O 1
ATOM 1334 N N . THR A 1 175 ? -8.477 -2.596 22.938 1.00 96.62 175 THR A N 1
ATOM 1335 C CA . THR A 1 175 ? -9.825 -2.060 23.201 1.00 96.62 175 THR A CA 1
ATOM 1336 C C . THR A 1 175 ? -10.829 -3.150 23.582 1.00 96.62 175 THR A C 1
ATOM 1338 O O . THR A 1 175 ? -11.700 -2.923 24.428 1.00 96.62 175 THR A O 1
ATOM 1341 N N . ALA A 1 176 ? -10.704 -4.351 23.008 1.00 96.44 176 ALA A N 1
ATOM 1342 C CA . ALA A 1 176 ? -11.517 -5.498 23.395 1.00 96.44 176 ALA A CA 1
ATOM 1343 C C . ALA A 1 176 ? -11.208 -5.968 24.828 1.00 96.44 176 ALA A C 1
ATOM 1345 O O . ALA A 1 176 ? -12.137 -6.205 25.601 1.00 96.44 176 ALA A O 1
ATOM 1346 N N . LEU A 1 177 ? -9.928 -6.068 25.203 1.00 97.44 177 LEU A N 1
ATOM 1347 C CA . LEU A 1 177 ? -9.512 -6.473 26.548 1.00 97.44 177 LEU A CA 1
ATOM 1348 C C . LEU A 1 177 ? -9.952 -5.456 27.610 1.00 97.44 177 LEU A C 1
ATOM 1350 O O . LEU A 1 177 ? -10.531 -5.842 28.625 1.00 97.44 177 LEU A O 1
ATOM 1354 N N . ASP A 1 178 ? -9.740 -4.168 27.349 1.00 96.12 178 ASP A N 1
ATOM 1355 C CA . ASP A 1 178 ? -10.144 -3.073 28.235 1.00 96.12 178 ASP A CA 1
ATOM 1356 C C . ASP A 1 178 ? -11.657 -3.029 28.448 1.00 96.12 178 ASP A C 1
ATOM 1358 O O . ASP A 1 178 ? -12.137 -2.654 29.519 1.00 96.12 178 ASP A O 1
ATOM 1362 N N . THR A 1 179 ? -12.425 -3.385 27.419 1.00 95.94 179 THR A N 1
ATOM 1363 C CA . THR A 1 179 ? -13.884 -3.475 27.507 1.00 95.94 179 THR A CA 1
ATOM 1364 C C . THR A 1 179 ? -14.303 -4.701 28.309 1.00 95.94 179 THR A C 1
ATOM 1366 O O . THR A 1 179 ? -15.148 -4.586 29.190 1.00 95.94 179 THR A O 1
ATOM 1369 N N . ALA A 1 180 ? -13.672 -5.854 28.078 1.00 96.44 180 ALA A N 1
ATOM 1370 C CA . ALA A 1 180 ? -13.975 -7.088 28.797 1.00 96.44 180 ALA A CA 1
ATOM 1371 C C . ALA A 1 180 ? -13.722 -6.991 30.311 1.00 96.44 180 ALA A C 1
ATOM 1373 O O . ALA A 1 180 ? -14.418 -7.641 31.077 1.00 96.44 180 ALA A O 1
ATOM 1374 N N . GLN A 1 181 ? -12.765 -6.172 30.759 1.00 95.50 181 GLN A N 1
ATOM 1375 C CA . GLN A 1 181 ? -12.515 -5.934 32.190 1.00 95.50 181 GLN A CA 1
ATOM 1376 C C . GLN A 1 181 ? -13.599 -5.092 32.885 1.00 95.50 181 GLN A C 1
ATOM 1378 O O . GLN A 1 181 ? -13.616 -5.019 34.114 1.00 95.50 181 GLN A O 1
ATOM 1383 N N . LYS A 1 182 ? -14.456 -4.411 32.116 1.00 90.06 182 LYS A N 1
ATOM 1384 C CA . LYS A 1 182 ? -15.519 -3.530 32.627 1.00 90.06 182 LYS A CA 1
ATOM 1385 C C . LYS A 1 182 ? -16.878 -4.232 32.726 1.00 90.06 182 LYS A C 1
ATOM 1387 O O . LYS A 1 182 ? -17.788 -3.644 33.306 1.00 90.06 182 LYS A O 1
ATOM 1392 N N . ILE A 1 183 ? -16.996 -5.434 32.156 1.00 89.94 183 ILE A N 1
ATOM 1393 C CA . ILE A 1 183 ? -18.189 -6.298 32.157 1.00 89.94 183 ILE A CA 1
ATOM 1394 C C . ILE A 1 183 ? -18.059 -7.313 33.296 1.00 89.94 183 ILE A C 1
ATOM 1396 O O . ILE A 1 183 ? -19.060 -7.525 34.014 1.00 89.94 183 ILE A O 1
#

Sequence (183 aa):
LVIGGGPVGCETAQYLVHEAAVSPDVFAFMLTQRSETNEAIGQLVDKSYRNVAILDTVKIGTGFEQGTAWPLMKDLDRYGVSKYPFGRILSFGDNELTLEAKESKTREQKARERQTGIVEPEKVITVTIPCDTIVSAIGSLPNTDLFNELKTSEKEVFCIGDSIEAGNIAHAMETALDTAQKI

pLDDT: mean 93.88, std 3.44, range [82.56, 98.25]

Secondary structure (DSSP, 8-state):
-EE--SHHHHHHHHHHHHHTBPPHHHHHHHHHHT-S-HHHHHHHHT-BSS--EEE-SS-TTTTSPTTTSHHHHHHHHHTT-EEETT-EEEEE-SSEEEEEEEPPPPHHHHHHHHHH-PPPPPPEEEEEEE-S--EE-S------HHHHHHTTSSS-----GGGTS---HHHHHHHHHHHHTT-